Protein AF-A0A9P7CT02-F1 (afdb_monomer)

Mean predicted aligned error: 6.78 Å

Structure (mmCIF, N/CA/C/O backbone):
data_AF-A0A9P7CT02-F1
#
_entry.id   AF-A0A9P7CT02-F1
#
loop_
_atom_site.group_PDB
_atom_site.id
_atom_site.type_symbol
_atom_site.label_atom_id
_atom_site.label_alt_id
_atom_site.label_comp_id
_atom_site.label_asym_id
_atom_site.label_entity_id
_atom_site.label_seq_id
_atom_site.pdbx_PDB_ins_code
_atom_site.Cartn_x
_atom_site.Cartn_y
_atom_site.Cartn_z
_atom_site.occupancy
_atom_site.B_iso_or_equiv
_atom_site.auth_seq_id
_atom_site.auth_comp_id
_atom_site.auth_asym_id
_atom_site.auth_atom_id
_atom_site.pdbx_PDB_model_num
ATOM 1 N N . MET A 1 1 ? 3.666 9.750 0.329 1.00 78.94 1 MET A N 1
ATOM 2 C CA . MET A 1 1 ? 4.327 10.902 0.990 1.00 78.94 1 MET A CA 1
ATOM 3 C C . MET A 1 1 ? 3.867 12.247 0.444 1.00 78.94 1 MET A C 1
ATOM 5 O O . MET A 1 1 ? 3.342 13.022 1.222 1.00 78.94 1 MET A O 1
ATOM 9 N N . TYR A 1 2 ? 3.976 12.533 -0.861 1.00 82.19 2 TYR A N 1
ATOM 10 C CA . TYR A 1 2 ? 3.525 13.828 -1.411 1.00 82.19 2 TYR A CA 1
ATOM 11 C C . TYR A 1 2 ? 2.017 14.105 -1.221 1.00 82.19 2 TYR A C 1
ATOM 13 O O . TYR A 1 2 ? 1.605 15.253 -1.124 1.00 82.19 2 TYR A O 1
ATOM 21 N N . ARG A 1 3 ? 1.202 13.052 -1.072 1.00 79.81 3 ARG A N 1
ATOM 22 C CA . ARG A 1 3 ? -0.202 13.144 -0.638 1.00 79.81 3 ARG A CA 1
ATOM 23 C C . ARG A 1 3 ? -0.386 13.736 0.774 1.00 79.81 3 ARG A C 1
ATOM 25 O O . ARG A 1 3 ? -1.410 14.333 1.039 1.00 79.81 3 ARG A O 1
ATOM 32 N N . SER A 1 4 ? 0.589 13.607 1.670 1.00 83.94 4 SER A N 1
ATOM 33 C CA . SER A 1 4 ? 0.534 14.184 3.026 1.00 83.94 4 SER A CA 1
ATOM 34 C C . SER A 1 4 ? 1.193 15.562 3.110 1.00 83.94 4 SER A C 1
ATOM 36 O O . SER A 1 4 ? 1.315 16.120 4.193 1.00 83.94 4 SER A O 1
ATOM 38 N N . ALA A 1 5 ? 1.688 16.091 1.988 1.00 88.44 5 ALA A N 1
ATOM 39 C CA . ALA A 1 5 ? 2.265 17.427 1.938 1.00 88.44 5 ALA A CA 1
ATOM 40 C C . ALA A 1 5 ? 1.151 18.485 2.052 1.00 88.44 5 ALA A C 1
ATOM 42 O O . ALA A 1 5 ? 0.032 18.222 1.611 1.00 88.44 5 ALA A O 1
ATOM 43 N N . PRO A 1 6 ? 1.448 19.710 2.526 1.00 84.88 6 PRO A N 1
ATOM 44 C CA . PRO A 1 6 ? 0.437 20.748 2.768 1.00 84.88 6 PRO A CA 1
ATOM 45 C C . PRO A 1 6 ? -0.386 21.128 1.528 1.00 84.88 6 PRO A C 1
ATOM 47 O O . PRO A 1 6 ? -1.502 21.615 1.652 1.00 84.88 6 PRO A O 1
ATOM 50 N N . PHE A 1 7 ? 0.139 20.895 0.320 1.00 84.69 7 PHE A N 1
ATOM 51 C CA . PHE A 1 7 ? -0.591 21.156 -0.923 1.00 84.69 7 PHE A CA 1
ATOM 52 C C . PHE A 1 7 ? -1.726 20.146 -1.180 1.00 84.69 7 PHE A C 1
ATOM 54 O O . PHE A 1 7 ? -2.749 20.505 -1.754 1.00 84.69 7 PHE A O 1
ATOM 61 N N . TYR A 1 8 ? -1.543 18.886 -0.776 1.00 82.06 8 TYR A N 1
ATOM 62 C CA . TYR A 1 8 ? -2.466 17.771 -1.032 1.00 82.06 8 TYR A CA 1
ATOM 63 C C . TYR A 1 8 ? -3.061 17.200 0.263 1.00 82.06 8 TYR A C 1
ATOM 65 O O . TYR A 1 8 ? -3.548 16.075 0.260 1.00 82.06 8 TYR A O 1
ATOM 73 N N . ASP A 1 9 ? -3.014 17.984 1.342 1.00 83.19 9 ASP A N 1
ATOM 74 C CA . ASP A 1 9 ? -3.293 17.595 2.722 1.00 83.19 9 ASP A CA 1
ATOM 75 C C . ASP A 1 9 ? -4.471 16.615 2.877 1.00 83.19 9 ASP A C 1
ATOM 77 O O . ASP A 1 9 ? -5.646 16.972 2.774 1.00 83.19 9 ASP A O 1
ATOM 81 N N . GLN A 1 10 ? -4.126 15.352 3.120 1.00 84.00 10 GLN A N 1
ATOM 82 C CA . GLN A 1 10 ? -5.073 14.256 3.298 1.00 84.00 10 GLN A CA 1
ATOM 83 C C . GLN A 1 10 ? -5.740 14.256 4.687 1.00 84.00 10 GLN A C 1
ATOM 85 O O . GLN A 1 10 ? -6.772 13.601 4.858 1.00 84.00 10 GLN A O 1
ATOM 90 N N . ASP A 1 11 ? -5.171 14.977 5.662 1.00 85.31 11 ASP A N 1
ATOM 91 C CA . ASP A 1 11 ? -5.718 15.082 7.021 1.00 85.31 11 ASP A CA 1
ATOM 92 C C . ASP A 1 11 ? -7.020 15.891 7.012 1.00 85.31 11 ASP A C 1
ATOM 94 O O . ASP A 1 11 ? -7.995 15.540 7.673 1.00 85.31 11 ASP A O 1
ATOM 98 N N . ARG A 1 12 ? -7.110 16.881 6.110 1.00 84.75 12 ARG A N 1
ATOM 99 C CA . ARG A 1 12 ? -8.354 17.607 5.807 1.00 84.75 12 ARG A CA 1
ATOM 100 C C . ARG A 1 12 ? -9.515 16.685 5.426 1.00 84.75 12 ARG A C 1
ATOM 102 O O . ARG A 1 12 ? -10.673 17.044 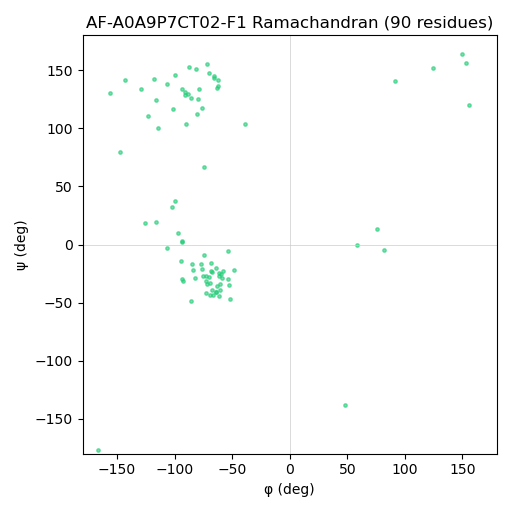5.628 1.00 84.75 12 ARG A O 1
ATOM 109 N N . LEU A 1 13 ? -9.217 15.533 4.835 1.00 83.38 13 LEU A N 1
ATOM 110 C CA . LEU A 1 13 ? -10.215 14.566 4.391 1.00 83.38 13 LEU A CA 1
ATOM 111 C C . LEU A 1 13 ? -10.441 13.444 5.421 1.00 83.38 13 LEU A C 1
ATOM 113 O O . LEU A 1 13 ? -11.102 12.457 5.115 1.00 83.38 13 LEU A O 1
ATOM 117 N N . GLY A 1 14 ? -9.896 13.585 6.634 1.00 83.12 14 GLY A N 1
ATOM 118 C CA . GLY A 1 14 ? -10.054 12.624 7.726 1.00 83.12 14 GLY A CA 1
ATOM 119 C C . GLY A 1 14 ? -9.214 11.356 7.575 1.00 83.12 14 GLY A C 1
ATOM 120 O O . GLY A 1 14 ? -9.453 10.383 8.285 1.00 83.12 14 GLY A O 1
ATOM 121 N N . THR A 1 15 ? -8.237 11.338 6.660 1.00 83.81 15 THR A N 1
ATOM 122 C CA . THR A 1 15 ? -7.383 10.164 6.433 1.00 83.81 15 THR A CA 1
ATOM 123 C C . THR A 1 15 ? -6.019 10.339 7.095 1.00 83.81 15 THR A C 1
ATOM 125 O O . THR A 1 15 ? -5.234 11.202 6.704 1.00 83.81 15 THR A O 1
ATOM 128 N N . ALA A 1 16 ? -5.712 9.481 8.068 1.00 84.12 16 ALA A N 1
ATOM 129 C CA . ALA A 1 16 ? -4.438 9.470 8.782 1.00 84.12 16 ALA A CA 1
ATOM 130 C C . ALA A 1 16 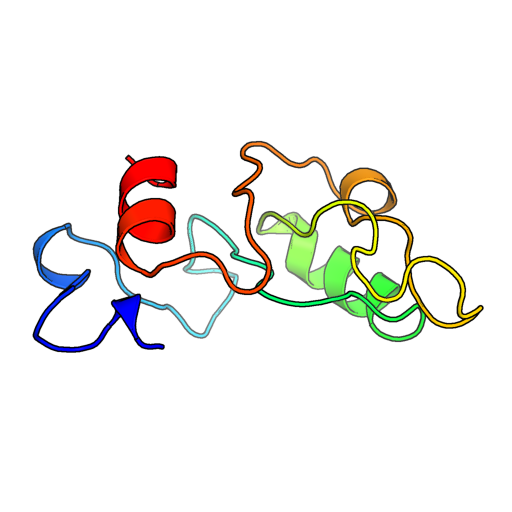? -3.700 8.144 8.564 1.00 84.12 16 ALA A C 1
ATOM 132 O O . ALA A 1 16 ? -4.309 7.075 8.525 1.00 84.12 16 ALA A O 1
ATOM 133 N N . PHE A 1 17 ? -2.372 8.201 8.442 1.00 82.25 17 PHE A N 1
ATOM 134 C CA . PHE A 1 17 ? -1.561 6.989 8.360 1.00 82.25 17 PHE A CA 1
ATOM 135 C C . PHE A 1 17 ? -1.344 6.412 9.752 1.00 82.25 17 PHE A C 1
ATOM 137 O O . PHE A 1 17 ? -0.630 6.993 10.567 1.00 82.25 17 PHE A O 1
ATOM 144 N N . GLN A 1 18 ? -1.935 5.246 9.998 1.00 84.75 18 GLN A N 1
ATOM 145 C CA . GLN A 1 18 ? -1.647 4.456 11.184 1.00 84.75 18 GLN A CA 1
ATOM 146 C C . GLN A 1 18 ? -0.507 3.487 10.890 1.00 84.75 18 GLN A C 1
ATOM 148 O O . GLN A 1 18 ? -0.511 2.788 9.879 1.00 84.75 18 GLN A O 1
ATOM 153 N N . ALA A 1 19 ? 0.486 3.456 11.779 1.00 81.88 19 ALA A N 1
ATOM 154 C CA . ALA A 1 19 ? 1.622 2.548 11.647 1.00 81.88 19 ALA A CA 1
ATOM 155 C C . ALA A 1 19 ? 1.235 1.093 11.943 1.00 81.88 19 ALA A C 1
ATOM 157 O O . ALA A 1 19 ? 1.879 0.170 11.449 1.00 81.88 19 ALA A O 1
ATOM 158 N N . SER A 1 20 ? 0.202 0.884 12.768 1.00 79.25 20 SER A N 1
ATOM 159 C CA . SER A 1 20 ? -0.256 -0.454 13.118 1.00 79.25 20 SER A CA 1
ATOM 160 C C . SER A 1 20 ? -1.349 -0.927 12.149 1.00 79.25 20 SER A C 1
ATOM 162 O O . SER A 1 20 ? -2.352 -0.231 11.976 1.00 79.25 20 SER A O 1
ATOM 164 N N . PRO A 1 21 ? -1.216 -2.131 11.561 1.00 75.38 21 PRO A N 1
ATOM 165 C CA . PRO A 1 21 ? -2.231 -2.680 10.660 1.00 75.38 21 PRO A CA 1
ATOM 166 C C . PRO A 1 21 ? -3.535 -3.044 11.390 1.00 75.38 21 PRO A C 1
ATOM 168 O O . PRO A 1 21 ? -4.575 -3.237 10.778 1.00 75.38 21 PRO A O 1
ATOM 171 N N . CYS A 1 22 ? -3.510 -3.151 12.723 1.00 77.25 22 CYS A N 1
ATOM 172 C CA . CYS A 1 22 ? -4.707 -3.415 13.524 1.00 77.25 22 CYS A CA 1
ATOM 173 C C . CYS A 1 22 ? -5.622 -2.195 13.688 1.00 77.25 22 CYS A C 1
ATOM 175 O O . CYS A 1 22 ? -6.778 -2.380 14.049 1.00 77.25 22 CYS A O 1
ATOM 177 N N . GLN A 1 23 ? -5.098 -0.982 13.500 1.00 83.06 23 GLN A N 1
ATOM 178 C CA . GLN A 1 23 ? -5.843 0.276 13.635 1.00 83.06 23 GLN A CA 1
ATOM 179 C C . GLN A 1 23 ? -6.148 0.921 12.279 1.00 83.06 23 GLN A C 1
ATOM 181 O O . GLN A 1 23 ? -6.756 1.986 12.239 1.00 83.06 23 GLN A O 1
ATOM 186 N N . SER A 1 24 ? -5.676 0.328 11.182 1.00 80.38 24 SER A N 1
ATOM 187 C CA . SER A 1 24 ? -5.903 0.823 9.830 1.00 80.38 24 SER A CA 1
ATOM 188 C C . SER A 1 24 ? -7.124 0.159 9.206 1.00 80.38 24 SER A C 1
ATOM 190 O O . SER A 1 24 ? -7.220 -1.066 9.215 1.00 80.38 24 SER A O 1
ATOM 192 N N . ASP A 1 25 ? -7.988 0.958 8.585 1.00 77.06 25 ASP A N 1
ATOM 193 C CA . ASP A 1 25 ? -9.152 0.456 7.842 1.00 77.06 25 ASP A CA 1
ATOM 194 C C . ASP A 1 25 ? -8.809 0.054 6.396 1.00 77.06 25 ASP A C 1
ATOM 196 O O . ASP A 1 25 ? -9.514 -0.738 5.777 1.00 77.06 25 ASP A O 1
ATOM 200 N N . ALA A 1 26 ? -7.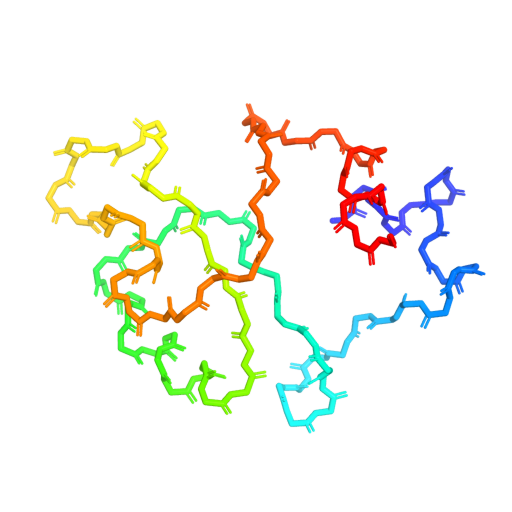712 0.587 5.847 1.00 76.62 26 ALA A N 1
ATOM 201 C CA . ALA A 1 26 ? -7.235 0.281 4.504 1.00 76.62 26 ALA A CA 1
ATOM 202 C C . ALA A 1 26 ? -5.702 0.232 4.465 1.00 76.62 26 ALA A C 1
ATOM 204 O O . ALA A 1 26 ? -5.022 1.065 5.070 1.00 76.62 26 ALA A O 1
ATOM 205 N N . MET A 1 27 ? -5.154 -0.716 3.701 1.00 78.69 27 MET A N 1
ATOM 206 C CA . MET A 1 27 ? -3.732 -0.756 3.355 1.00 78.69 27 MET A CA 1
ATOM 207 C C . MET A 1 27 ? -3.548 -0.197 1.945 1.00 78.69 27 MET A C 1
ATOM 209 O O . MET A 1 27 ? -4.400 -0.363 1.075 1.00 78.69 27 MET A O 1
ATOM 213 N N . ILE A 1 28 ? -2.425 0.486 1.729 1.00 80.44 28 ILE A N 1
ATOM 214 C CA . ILE A 1 28 ? -2.014 0.981 0.419 1.00 80.44 28 ILE A CA 1
ATOM 215 C C . ILE A 1 28 ? -0.635 0.400 0.133 1.00 80.44 28 ILE A C 1
ATOM 217 O O . ILE A 1 28 ? 0.356 0.800 0.744 1.00 80.44 28 ILE A O 1
ATOM 221 N N . VAL A 1 29 ? -0.553 -0.515 -0.825 1.00 75.38 29 VAL A N 1
ATOM 222 C CA . VAL A 1 29 ? 0.724 -1.034 -1.321 1.00 75.38 29 VAL A CA 1
ATOM 223 C C . VAL A 1 29 ? 1.194 -0.168 -2.478 1.00 75.38 29 VAL A C 1
ATOM 225 O O . VAL A 1 29 ? 0.671 -0.217 -3.589 1.00 75.38 29 VAL A O 1
ATOM 228 N N . ALA A 1 30 ? 2.174 0.674 -2.170 1.00 71.62 30 ALA A N 1
ATOM 229 C CA . ALA A 1 30 ? 2.644 1.748 -3.034 1.00 71.62 30 ALA A CA 1
ATOM 230 C C . ALA A 1 30 ? 3.966 1.422 -3.753 1.00 71.62 30 ALA A C 1
ATOM 232 O O . ALA A 1 30 ? 4.760 2.330 -3.978 1.00 71.62 30 ALA A O 1
ATOM 233 N N . ASP A 1 31 ? 4.220 0.152 -4.086 1.00 73.00 31 ASP A N 1
ATOM 234 C CA . ASP A 1 31 ? 5.328 -0.263 -4.959 1.00 73.00 31 ASP A CA 1
ATOM 235 C C . ASP A 1 31 ? 5.156 -1.725 -5.424 1.00 73.00 31 ASP A C 1
ATOM 237 O O . ASP A 1 31 ? 4.170 -2.405 -5.130 1.00 73.00 31 ASP A O 1
ATOM 241 N N . THR A 1 32 ? 6.146 -2.204 -6.162 1.00 73.31 32 THR A N 1
ATOM 242 C CA . THR A 1 32 ? 6.323 -3.567 -6.640 1.00 73.31 32 THR A CA 1
ATOM 243 C C . THR A 1 32 ? 6.501 -4.538 -5.475 1.00 73.31 32 THR A C 1
ATOM 245 O O . THR A 1 32 ? 7.315 -4.314 -4.579 1.00 73.31 32 THR A O 1
ATOM 248 N N . LEU A 1 33 ? 5.804 -5.675 -5.527 1.00 75.00 33 LEU A N 1
ATOM 249 C CA . LEU A 1 33 ? 6.034 -6.768 -4.589 1.00 75.00 33 LEU A CA 1
ATOM 250 C C . LEU A 1 33 ? 7.107 -7.730 -5.067 1.00 75.00 33 LEU A C 1
ATOM 252 O O . LEU A 1 33 ? 7.029 -8.288 -6.162 1.00 75.00 33 LEU A O 1
ATOM 256 N N . THR A 1 34 ? 8.058 -8.005 -4.185 1.00 79.38 34 THR A N 1
ATOM 257 C CA . THR A 1 34 ? 9.020 -9.086 -4.371 1.00 79.38 34 THR A CA 1
ATOM 258 C C . THR A 1 34 ? 8.470 -10.404 -3.830 1.00 79.38 34 THR A C 1
ATOM 260 O O . THR A 1 34 ? 7.668 -10.435 -2.895 1.00 79.38 34 THR A O 1
ATOM 263 N N . SER A 1 35 ? 8.926 -11.521 -4.395 1.00 79.81 35 SER A N 1
ATOM 264 C CA . SER A 1 35 ? 8.556 -12.872 -3.961 1.00 79.81 35 SER A CA 1
ATOM 265 C C . SER A 1 35 ? 8.923 -13.143 -2.499 1.00 79.81 35 SER A C 1
ATOM 267 O O . SER A 1 35 ? 8.224 -13.894 -1.827 1.00 79.81 35 SER A O 1
ATOM 269 N N . MET A 1 36 ? 9.966 -12.484 -1.983 1.00 85.25 36 MET A N 1
ATOM 270 C CA . MET A 1 36 ? 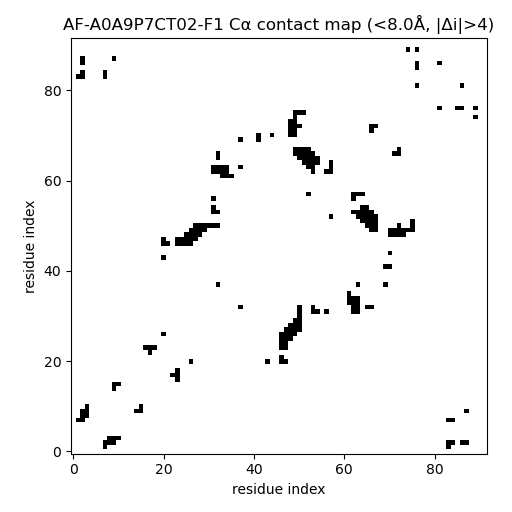10.363 -12.584 -0.575 1.00 85.25 36 MET A CA 1
ATOM 271 C C . MET A 1 36 ? 9.408 -11.854 0.375 1.00 85.25 36 MET A C 1
ATOM 273 O O . MET A 1 36 ? 9.230 -12.290 1.507 1.00 85.25 36 MET A O 1
ATOM 277 N N . MET A 1 37 ? 8.783 -10.762 -0.076 1.00 81.44 37 MET A N 1
ATOM 278 C CA . MET A 1 37 ? 7.838 -9.983 0.732 1.00 81.44 37 MET A CA 1
ATOM 279 C C . MET A 1 37 ? 6.414 -10.560 0.688 1.00 81.44 37 MET A C 1
ATOM 281 O O . MET A 1 37 ? 5.597 -10.260 1.553 1.00 81.44 37 MET A O 1
ATOM 285 N N . ALA A 1 38 ? 6.110 -11.421 -0.287 1.00 77.19 38 ALA A N 1
ATOM 286 C CA . ALA A 1 38 ? 4.796 -12.033 -0.469 1.00 77.19 38 ALA A CA 1
ATOM 287 C C . ALA A 1 38 ? 4.198 -12.725 0.783 1.00 77.19 38 ALA A C 1
ATOM 289 O O . ALA A 1 38 ? 3.027 -12.467 1.070 1.00 77.19 38 ALA A O 1
ATOM 290 N N . PRO A 1 39 ? 4.929 -13.571 1.545 1.00 77.75 39 PRO A N 1
ATOM 291 C CA . PRO A 1 39 ? 4.366 -14.212 2.736 1.00 77.75 39 PRO A CA 1
ATOM 292 C C . PRO A 1 39 ? 4.110 -13.214 3.870 1.00 77.75 39 PRO A C 1
ATOM 294 O O . PRO A 1 39 ? 3.029 -13.233 4.450 1.00 77.75 39 PRO A O 1
ATOM 297 N N . ALA A 1 40 ? 5.049 -12.296 4.123 1.00 81.50 40 ALA A N 1
ATOM 298 C CA . ALA A 1 40 ? 4.881 -11.245 5.125 1.00 81.50 40 ALA A CA 1
ATOM 299 C C . ALA A 1 40 ? 3.680 -10.358 4.787 1.00 81.50 40 ALA A C 1
ATOM 301 O O . ALA A 1 40 ? 2.892 -10.002 5.655 1.00 81.50 40 ALA A O 1
ATOM 302 N N . LEU A 1 41 ? 3.490 -10.054 3.502 1.00 75.12 41 LEU A N 1
ATOM 303 C CA . LEU A 1 41 ? 2.345 -9.279 3.070 1.00 75.12 41 LEU A CA 1
ATOM 304 C C . LEU A 1 41 ? 1.041 -10.015 3.333 1.00 75.12 41 LEU A C 1
ATOM 306 O O . LEU A 1 41 ? 0.123 -9.372 3.803 1.00 75.12 41 LEU A O 1
ATOM 310 N N . ARG A 1 42 ? 0.961 -11.332 3.108 1.00 73.88 42 ARG A N 1
ATOM 311 C CA . ARG A 1 42 ? -0.249 -12.114 3.400 1.00 73.88 42 ARG A CA 1
ATOM 312 C C . ARG A 1 42 ? -0.602 -12.132 4.893 1.00 73.88 42 ARG A C 1
ATOM 314 O O . ARG A 1 42 ? -1.780 -12.071 5.217 1.00 73.88 42 ARG A O 1
ATOM 321 N N . GLU A 1 43 ? 0.390 -12.153 5.782 1.00 73.38 43 GLU A N 1
ATOM 322 C CA . GLU A 1 43 ? 0.163 -12.056 7.235 1.00 73.38 43 GLU A CA 1
ATOM 323 C C . GLU A 1 43 ? -0.372 -10.682 7.654 1.00 73.38 43 GLU A C 1
ATOM 325 O O . GLU A 1 43 ? -1.259 -10.586 8.500 1.00 73.38 43 GLU A O 1
ATOM 330 N N . VAL A 1 44 ? 0.134 -9.607 7.045 1.00 69.12 44 VAL A N 1
ATOM 331 C CA . VAL A 1 44 ? -0.394 -8.252 7.272 1.00 69.12 44 VAL A CA 1
ATOM 332 C C . VAL A 1 44 ? -1.738 -8.068 6.539 1.00 69.12 44 VAL A C 1
ATOM 334 O O . VAL A 1 44 ? -2.589 -7.300 6.985 1.00 69.12 44 VAL A O 1
ATOM 337 N N . TYR A 1 45 ? -1.954 -8.805 5.444 1.00 58.81 45 TYR A N 1
ATOM 338 C CA . TYR A 1 45 ? -3.094 -8.683 4.539 1.00 58.81 45 TYR A CA 1
ATOM 339 C C . TYR A 1 45 ? -4.423 -9.146 5.107 1.00 58.81 45 TYR A C 1
ATOM 341 O O . TYR A 1 45 ? -5.454 -8.585 4.739 1.00 58.81 45 TYR A 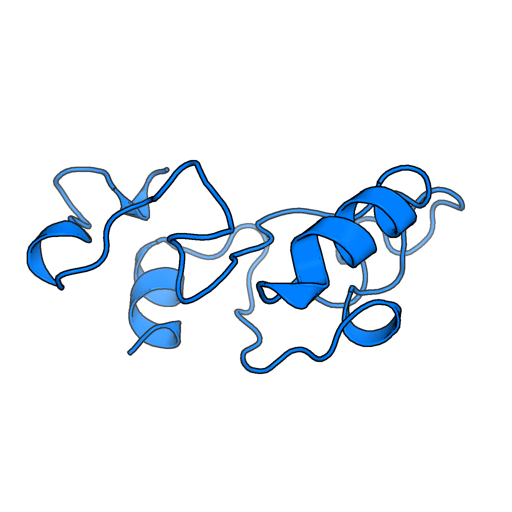O 1
ATOM 349 N N . ASP A 1 46 ? -4.437 -10.090 6.050 1.00 49.88 46 ASP A N 1
ATOM 350 C CA . ASP A 1 46 ? -5.662 -10.375 6.809 1.00 49.88 46 ASP A CA 1
ATOM 351 C C . ASP A 1 46 ? -6.240 -9.092 7.468 1.00 49.88 46 ASP A C 1
ATOM 353 O O . ASP A 1 46 ? -7.349 -9.113 8.000 1.00 49.88 46 ASP A O 1
ATOM 357 N N . LYS A 1 47 ? -5.523 -7.951 7.380 1.00 31.69 47 LYS A N 1
ATOM 358 C CA . LYS A 1 47 ? -5.972 -6.592 7.688 1.00 31.69 47 LYS A CA 1
ATOM 359 C C . LYS A 1 47 ? -5.797 -5.502 6.583 1.00 31.69 47 LYS A C 1
ATOM 361 O O . LYS A 1 47 ? -5.884 -4.332 6.940 1.00 31.69 47 LYS A O 1
ATOM 366 N N . GLY A 1 48 ? -5.600 -5.785 5.276 1.00 31.00 48 GLY A N 1
ATOM 367 C CA . GLY A 1 48 ? -5.804 -4.764 4.198 1.00 31.00 48 GLY A CA 1
ATOM 368 C C . GLY A 1 48 ? -4.973 -4.803 2.882 1.00 31.00 48 GLY A C 1
ATOM 369 O O . GLY A 1 48 ? -3.900 -5.382 2.860 1.00 31.00 48 GLY A O 1
ATOM 370 N N . ILE A 1 49 ? -5.453 -4.063 1.845 1.00 38.12 49 ILE A N 1
ATOM 371 C CA . ILE A 1 49 ? -5.331 -4.059 0.334 1.00 38.12 49 ILE A CA 1
ATOM 372 C C . ILE A 1 49 ? -3.980 -3.661 -0.388 1.00 38.12 49 ILE A C 1
ATOM 374 O O . ILE A 1 49 ? -3.297 -2.734 0.035 1.00 38.12 49 ILE A O 1
ATOM 378 N N . CYS A 1 50 ? -3.680 -4.271 -1.574 1.00 55.88 50 CYS A N 1
ATOM 379 C CA . CYS A 1 50 ? -3.097 -3.684 -2.842 1.00 55.88 50 CYS A CA 1
ATOM 380 C C . CYS A 1 50 ? -1.790 -4.286 -3.455 1.00 55.88 50 CYS A C 1
ATOM 382 O O . CYS A 1 50 ? -0.981 -4.855 -2.738 1.00 55.88 50 CYS A O 1
ATOM 384 N N . ALA A 1 51 ? -1.629 -4.168 -4.798 1.00 53.72 51 ALA A N 1
ATOM 385 C CA . ALA A 1 51 ? -0.496 -3.749 -5.688 1.00 53.72 51 ALA A CA 1
ATOM 386 C C . ALA A 1 51 ? -0.672 -4.371 -7.091 1.00 53.72 51 ALA A C 1
ATOM 388 O O . ALA A 1 51 ? -0.742 -5.586 -7.260 1.00 53.72 51 ALA A O 1
ATOM 389 N N . ASN A 1 52 ? -0.772 -3.564 -8.141 1.00 55.09 52 ASN A N 1
ATOM 390 C CA . ASN A 1 52 ? -1.248 -4.065 -9.431 1.00 55.09 52 ASN A CA 1
ATOM 391 C C . ASN A 1 52 ? -0.170 -4.677 -10.321 1.00 55.09 52 ASN A C 1
ATOM 393 O O . ASN A 1 52 ? 0.823 -4.043 -10.659 1.00 55.09 52 ASN A O 1
ATOM 397 N N . GLY A 1 53 ? -0.422 -5.918 -10.745 1.00 55.38 53 GLY A N 1
ATOM 398 C CA . GLY A 1 53 ? 0.115 -6.557 -11.953 1.00 55.38 53 GLY A CA 1
ATOM 399 C C . GLY A 1 53 ? 1.632 -6.696 -12.133 1.00 55.38 53 GLY A C 1
ATOM 400 O O . GLY A 1 53 ? 2.035 -7.239 -13.152 1.00 55.38 53 GLY A O 1
ATOM 401 N N . GLY A 1 54 ? 2.487 -6.239 -11.214 1.00 58.97 54 GLY A N 1
ATOM 402 C CA . GLY A 1 54 ? 3.952 -6.326 -11.351 1.00 58.97 54 GLY A CA 1
ATOM 403 C C . GLY A 1 54 ? 4.606 -5.223 -12.203 1.00 58.97 54 GLY A C 1
ATOM 404 O O . GLY A 1 54 ? 5.831 -5.142 -12.236 1.00 58.97 54 GLY A O 1
ATOM 405 N N . GLY A 1 55 ? 3.822 -4.338 -12.833 1.00 67.12 55 GLY A N 1
ATOM 406 C CA . GLY A 1 55 ? 4.285 -3.074 -13.427 1.00 67.12 55 GLY A CA 1
ATOM 407 C C . GLY A 1 55 ? 5.537 -3.165 -14.317 1.00 67.12 55 GLY A C 1
ATOM 408 O O . GLY A 1 55 ? 5.689 -4.081 -15.122 1.00 67.12 55 GLY A O 1
ATOM 409 N N . TYR A 1 56 ? 6.445 -2.192 -14.173 1.00 63.34 56 TYR A N 1
ATOM 410 C CA . TYR A 1 56 ? 7.703 -2.100 -14.935 1.00 63.34 56 TYR A CA 1
ATOM 411 C C . TYR A 1 56 ? 8.627 -3.317 -14.733 1.00 63.34 56 TYR A C 1
ATOM 413 O O . TYR A 1 56 ? 9.408 -3.669 -15.615 1.00 63.34 56 TYR A O 1
ATOM 421 N N . TYR A 1 57 ? 8.500 -4.008 -13.598 1.00 65.38 57 TYR A N 1
ATOM 422 C CA . TYR A 1 57 ? 9.294 -5.182 -13.245 1.00 65.38 57 TYR A CA 1
ATOM 423 C C . TYR A 1 57 ? 8.543 -6.496 -13.506 1.00 65.38 57 TYR A C 1
ATOM 425 O O . TYR A 1 57 ? 8.694 -7.464 -12.765 1.00 65.38 57 TYR A O 1
ATOM 433 N N . HIS A 1 58 ? 7.761 -6.568 -14.586 1.00 65.19 58 HIS A N 1
ATOM 434 C CA . HIS A 1 58 ? 6.992 -7.770 -14.915 1.00 65.19 58 HIS A CA 1
ATOM 435 C C . HIS A 1 58 ? 7.853 -8.976 -15.340 1.00 65.19 58 HIS A C 1
ATOM 437 O O . HIS A 1 58 ? 7.394 -10.102 -15.252 1.00 65.19 58 HIS A O 1
ATOM 443 N N . TYR A 1 59 ? 9.078 -8.792 -15.827 1.00 73.69 59 TYR A N 1
ATOM 444 C CA . TYR A 1 59 ? 9.920 -9.898 -16.311 1.00 73.69 59 TYR A CA 1
ATOM 445 C C . TYR A 1 59 ? 10.888 -10.545 -15.299 1.00 73.69 59 TYR A C 1
ATOM 447 O O . TYR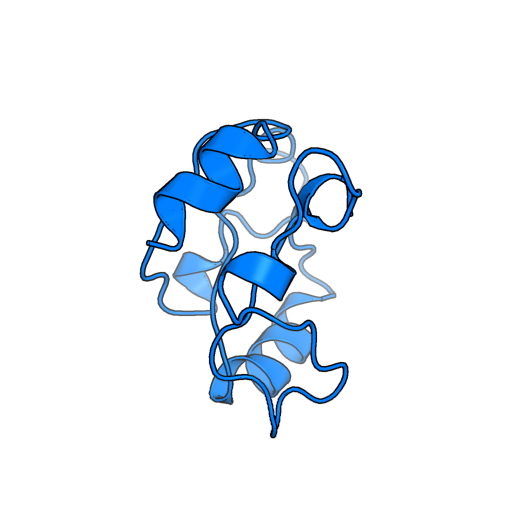 A 1 59 ? 11.160 -11.736 -15.457 1.00 73.69 59 TYR A O 1
ATOM 455 N N . PRO A 1 60 ? 11.452 -9.852 -14.288 1.00 75.56 60 PRO A N 1
ATOM 456 C CA . PRO A 1 60 ? 12.332 -10.503 -13.319 1.00 75.56 60 PRO A CA 1
ATOM 457 C C . PRO A 1 60 ? 11.640 -11.595 -12.490 1.00 75.56 60 PRO A C 1
ATOM 459 O O . PRO A 1 60 ? 10.520 -11.435 -12.015 1.00 75.56 60 PRO A O 1
ATOM 462 N N . TYR A 1 61 ? 12.375 -12.679 -12.231 1.00 80.12 61 TYR A N 1
ATOM 463 C CA . TYR A 1 61 ? 11.913 -13.862 -11.489 1.00 80.12 61 TYR A CA 1
ATOM 464 C C . TYR A 1 61 ? 11.548 -13.595 -10.019 1.00 80.12 61 TYR A C 1
ATOM 466 O O . TYR A 1 61 ? 10.876 -14.404 -9.383 1.00 80.12 61 TYR A O 1
ATOM 474 N N . PHE A 1 62 ? 12.044 -12.496 -9.450 1.00 78.06 62 PHE A N 1
ATOM 475 C CA . PHE A 1 62 ? 11.881 -12.164 -8.036 1.00 78.06 62 PHE A CA 1
ATOM 476 C C . PHE A 1 62 ? 10.673 -11.263 -7.766 1.00 78.06 62 PHE A C 1
ATOM 478 O O . PHE A 1 62 ? 10.477 -10.857 -6.622 1.00 78.06 62 PHE A O 1
ATOM 485 N N . VAL A 1 63 ? 9.878 -10.925 -8.784 1.00 74.62 63 VAL A N 1
ATOM 486 C CA . VAL A 1 63 ? 8.711 -10.045 -8.652 1.00 74.62 63 VAL A CA 1
ATOM 487 C C . VAL A 1 63 ? 7.424 -10.846 -8.751 1.00 74.62 63 VAL A C 1
ATOM 489 O O . VAL A 1 63 ? 7.276 -11.734 -9.586 1.00 74.62 63 VAL A O 1
ATOM 492 N N . VAL A 1 64 ? 6.467 -10.521 -7.887 1.00 74.25 64 VAL A N 1
ATOM 493 C CA . VAL A 1 64 ? 5.115 -11.060 -7.978 1.00 74.25 64 VAL A CA 1
ATOM 494 C C . VAL A 1 64 ? 4.360 -10.277 -9.046 1.00 74.25 64 VAL A C 1
ATOM 496 O O . VAL A 1 64 ? 4.244 -9.053 -8.967 1.00 74.25 64 VAL A O 1
ATOM 499 N N . HIS A 1 65 ? 3.801 -10.984 -10.031 1.00 72.19 65 HIS A N 1
ATOM 500 C CA . HIS A 1 65 ? 2.970 -10.399 -11.090 1.00 72.19 65 HIS A CA 1
ATOM 501 C C . HIS A 1 65 ? 1.578 -10.014 -10.560 1.00 72.19 65 HIS A C 1
ATOM 503 O O . HIS A 1 65 ? 0.558 -10.606 -10.920 1.00 72.19 65 HIS A O 1
ATOM 509 N N . GLY A 1 66 ? 1.566 -9.026 -9.666 1.00 72.75 66 GLY A N 1
ATOM 510 C CA . GLY A 1 66 ? 0.392 -8.444 -9.036 1.00 72.75 66 GLY A CA 1
ATOM 511 C C . GLY A 1 66 ? -0.016 -9.083 -7.714 1.00 72.75 66 GLY A C 1
ATOM 512 O O . GLY A 1 66 ? -0.031 -10.301 -7.545 1.00 72.75 66 GLY A O 1
ATOM 513 N N . CYS A 1 67 ? -0.438 -8.231 -6.791 1.00 73.69 67 CYS A N 1
ATOM 514 C CA . CYS A 1 67 ? -0.992 -8.591 -5.493 1.00 73.69 67 CYS A CA 1
ATOM 515 C C . CYS A 1 67 ? -2.327 -9.276 -5.572 1.00 73.69 67 CYS A C 1
ATOM 517 O O . CYS A 1 67 ? -2.597 -10.067 -4.683 1.00 73.69 67 CYS A O 1
ATOM 519 N N . GLY A 1 68 ? -3.094 -9.082 -6.650 1.00 70.25 68 GLY A N 1
ATOM 520 C CA . GLY A 1 68 ? -4.328 -9.834 -6.902 1.00 70.25 68 GLY A CA 1
ATOM 521 C C . GLY A 1 68 ? -4.176 -11.355 -6.736 1.00 70.25 68 GLY A C 1
ATOM 522 O O . GLY A 1 68 ? -5.151 -12.057 -6.502 1.00 70.25 68 GLY A O 1
ATOM 523 N N . ARG A 1 69 ? -2.946 -11.882 -6.835 1.00 76.81 69 ARG A N 1
ATOM 524 C CA . ARG A 1 69 ? -2.627 -13.302 -6.623 1.00 76.81 69 ARG A CA 1
ATOM 525 C C . ARG A 1 69 ? -2.462 -13.703 -5.157 1.00 76.81 69 ARG A C 1
ATOM 527 O O . ARG A 1 69 ? -2.666 -14.863 -4.819 1.00 76.81 69 ARG A O 1
ATOM 534 N N . ILE A 1 70 ? -2.042 -12.778 -4.305 1.00 78.25 70 ILE A N 1
ATOM 535 C CA . ILE A 1 70 ? -1.820 -13.014 -2.873 1.00 78.25 70 ILE A CA 1
ATOM 536 C C . ILE A 1 70 ? -3.087 -12.642 -2.086 1.00 78.25 70 ILE A C 1
ATOM 538 O O . ILE A 1 70 ? -3.369 -13.245 -1.050 1.00 78.25 70 ILE A O 1
ATOM 542 N N . VAL A 1 71 ? -3.838 -11.673 -2.611 1.00 74.25 71 VAL A N 1
ATOM 543 C CA . VAL A 1 71 ? -4.638 -10.698 -1.881 1.00 74.25 71 VAL A CA 1
ATOM 544 C C . VAL A 1 71 ? -5.775 -10.188 -2.788 1.00 74.25 71 VAL A C 1
ATOM 546 O O . VAL A 1 71 ? -5.481 -9.799 -3.919 1.00 74.25 71 VAL A O 1
ATOM 549 N N . PRO A 1 72 ? -7.053 -10.150 -2.359 1.00 76.25 72 PRO A N 1
ATOM 550 C CA . PRO A 1 72 ? -8.109 -9.473 -3.119 1.00 76.25 72 PRO A CA 1
ATOM 551 C C . PRO A 1 72 ? -7.821 -7.970 -3.254 1.00 76.25 72 PRO A C 1
ATOM 553 O O . PRO A 1 72 ? -7.412 -7.334 -2.297 1.00 76.25 72 PRO A O 1
ATOM 556 N N . VAL A 1 73 ? -8.015 -7.382 -4.435 1.00 73.69 73 VAL A N 1
ATOM 557 C CA . VAL A 1 73 ? -7.782 -5.944 -4.652 1.00 73.69 73 VAL A CA 1
ATOM 558 C C . VAL A 1 73 ? -9.095 -5.262 -5.009 1.00 73.69 73 VAL A C 1
ATOM 560 O O . VAL A 1 73 ? -9.739 -5.673 -5.970 1.00 73.69 73 VAL A O 1
ATOM 563 N N . ASP A 1 74 ? -9.458 -4.226 -4.249 1.00 77.19 74 ASP A N 1
ATOM 564 C CA . ASP A 1 74 ? -10.709 -3.485 -4.446 1.00 77.19 74 ASP A CA 1
ATOM 565 C C . ASP A 1 74 ? -10.577 -2.372 -5.492 1.00 77.19 74 ASP A C 1
ATOM 567 O O . ASP A 1 74 ? -11.396 -2.273 -6.405 1.00 77.19 74 ASP A O 1
ATOM 571 N N . ILE A 1 75 ? -9.536 -1.540 -5.380 1.00 77.56 75 ILE A N 1
ATOM 572 C CA . ILE A 1 75 ? -9.350 -0.353 -6.223 1.00 77.56 75 ILE A CA 1
ATOM 573 C C . ILE A 1 75 ? -7.944 -0.343 -6.822 1.00 77.56 75 ILE A C 1
ATOM 575 O O . ILE A 1 75 ? -6.942 -0.558 -6.134 1.00 77.56 75 ILE A O 1
ATOM 579 N N . ASN A 1 76 ? -7.884 -0.059 -8.125 1.00 75.62 76 ASN A N 1
ATOM 580 C CA . ASN A 1 76 ? -6.658 -0.053 -8.906 1.00 75.62 76 ASN A CA 1
ATOM 581 C C . ASN A 1 76 ? -6.312 1.344 -9.406 1.00 75.62 76 ASN A C 1
ATOM 583 O O . ASN A 1 76 ? -6.788 1.750 -10.463 1.00 75.62 76 ASN A O 1
ATOM 587 N N . VAL A 1 77 ? -5.376 2.001 -8.718 1.00 75.56 77 VAL A N 1
ATOM 588 C CA . VAL A 1 77 ? -4.865 3.312 -9.133 1.00 75.56 77 VAL A CA 1
ATOM 589 C C . VAL A 1 77 ? -3.886 3.151 -10.305 1.00 75.56 77 VAL A C 1
ATOM 591 O O . VAL A 1 77 ? -2.824 2.540 -10.130 1.00 75.56 77 VAL A O 1
ATOM 594 N N . PRO A 1 78 ? -4.162 3.710 -11.496 1.00 75.44 78 PRO A N 1
ATOM 595 C CA . PRO A 1 78 ? -3.202 3.705 -12.590 1.00 75.44 78 PRO A CA 1
ATOM 596 C C . PRO A 1 78 ? -2.130 4.793 -12.401 1.00 75.44 78 PRO A C 1
ATOM 598 O O . PRO A 1 78 ? -2.432 5.955 -12.125 1.00 75.44 78 PRO A O 1
ATOM 601 N N . GLY A 1 79 ? -0.860 4.434 -12.608 1.00 70.81 79 GLY A N 1
ATOM 602 C CA . GLY A 1 79 ? 0.254 5.387 -12.676 1.00 70.81 79 GLY A CA 1
ATOM 603 C C . GLY A 1 79 ? 1.602 4.787 -12.276 1.00 70.81 79 GLY A C 1
ATOM 604 O O . GLY A 1 79 ? 1.661 3.806 -11.544 1.00 70.81 79 GLY A O 1
ATOM 605 N N . CYS A 1 80 ? 2.700 5.379 -12.757 1.00 71.75 80 CYS A N 1
ATOM 606 C CA . CYS A 1 80 ? 4.065 4.945 -12.438 1.00 71.75 80 CYS A CA 1
ATOM 607 C C . CYS A 1 80 ? 5.043 6.143 -12.417 1.00 71.75 80 CYS A C 1
ATOM 609 O O . CYS A 1 80 ? 5.758 6.356 -13.398 1.00 71.75 80 CYS A O 1
ATOM 611 N N . PRO A 1 81 ? 5.093 6.937 -11.328 1.00 67.88 81 PRO A N 1
ATOM 612 C CA . PRO A 1 81 ? 4.211 6.910 -10.158 1.00 67.88 81 PRO A CA 1
ATOM 613 C C . PR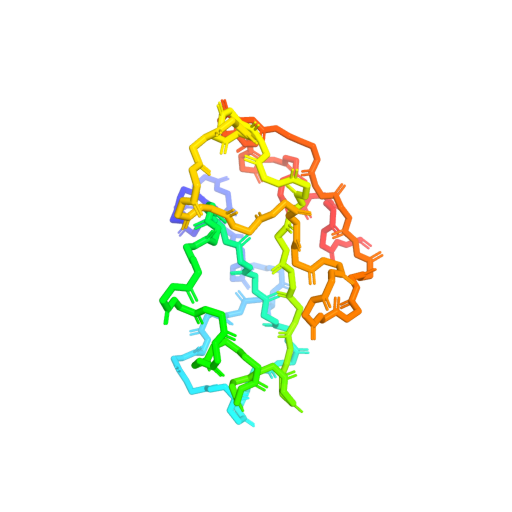O A 1 81 ? 2.889 7.663 -10.417 1.00 67.88 81 PRO A C 1
ATOM 615 O O . PRO A 1 81 ? 2.862 8.614 -11.202 1.00 67.88 81 PRO A O 1
ATOM 618 N N . PRO A 1 82 ? 1.776 7.278 -9.772 1.00 77.69 82 PRO A N 1
ATOM 619 C CA . PRO A 1 82 ? 0.531 8.034 -9.859 1.00 77.69 82 PRO A CA 1
ATOM 620 C C . PRO A 1 82 ? 0.688 9.417 -9.213 1.00 77.69 82 PRO A C 1
ATOM 622 O O . PRO A 1 82 ? 1.360 9.586 -8.192 1.00 77.69 82 PRO A O 1
ATOM 625 N N . THR A 1 83 ? 0.053 10.432 -9.799 1.00 82.25 83 THR A N 1
ATOM 626 C CA . THR A 1 83 ? 0.039 11.782 -9.220 1.00 82.25 83 THR A CA 1
ATOM 627 C C . THR A 1 83 ? -0.727 11.781 -7.892 1.00 82.25 83 THR A C 1
ATOM 629 O O . THR A 1 83 ? -1.744 11.100 -7.766 1.00 82.25 83 THR A O 1
ATOM 632 N N . SER A 1 84 ? -0.304 12.592 -6.913 1.00 81.62 84 SER A N 1
ATOM 633 C CA . SER A 1 84 ? -0.994 12.732 -5.611 1.00 81.62 84 SER A CA 1
ATOM 634 C C . SER A 1 84 ? -2.481 13.047 -5.749 1.00 81.62 84 SER A C 1
ATOM 636 O O . SER A 1 84 ? -3.284 12.554 -4.966 1.00 81.62 84 SER A O 1
ATOM 638 N N . LYS A 1 85 ? -2.848 13.827 -6.769 1.00 82.56 85 LYS A N 1
ATOM 639 C CA . LYS A 1 85 ? -4.238 14.143 -7.096 1.00 82.56 85 LYS A CA 1
ATOM 640 C C . LYS A 1 85 ? -5.050 12.893 -7.458 1.00 82.56 85 LYS A C 1
ATOM 642 O O . LYS A 1 85 ? -6.157 12.735 -6.969 1.00 82.56 85 LYS A O 1
ATOM 647 N N . ILE A 1 86 ? -4.487 12.006 -8.282 1.00 80.44 86 ILE A N 1
ATOM 648 C CA . ILE A 1 86 ? -5.138 10.754 -8.703 1.00 80.44 86 ILE A CA 1
ATOM 649 C C . ILE A 1 86 ? -5.283 9.818 -7.501 1.00 80.44 86 ILE A C 1
ATOM 651 O O . ILE A 1 86 ? -6.358 9.282 -7.285 1.00 80.44 86 ILE A O 1
ATOM 655 N N . LEU A 1 87 ? -4.241 9.708 -6.669 1.00 80.12 87 LEU A N 1
ATOM 656 C CA . LEU A 1 87 ? -4.303 8.929 -5.428 1.00 80.12 87 LEU A CA 1
ATOM 657 C C . LEU A 1 87 ? -5.359 9.440 -4.443 1.00 80.12 87 LEU A C 1
ATOM 659 O O . LEU A 1 87 ? -5.914 8.648 -3.698 1.00 80.12 87 LEU A O 1
ATOM 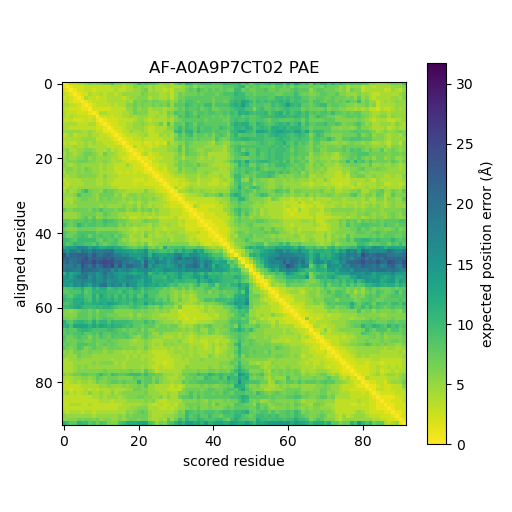663 N N . LEU A 1 88 ? -5.603 10.751 -4.394 1.00 82.69 88 LEU A N 1
ATOM 664 C CA . LEU A 1 88 ? -6.672 11.314 -3.571 1.00 82.69 88 LEU A CA 1
ATOM 665 C C . LEU A 1 88 ? -8.049 11.029 -4.162 1.00 82.69 88 LEU A C 1
ATOM 667 O O . LEU A 1 88 ? -8.945 10.699 -3.404 1.00 82.69 88 LEU A O 1
ATOM 671 N N . TYR A 1 89 ? -8.215 11.137 -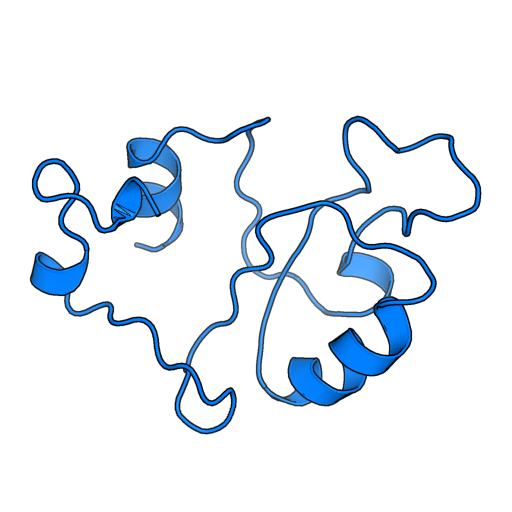5.481 1.00 82.00 89 TYR A N 1
ATOM 672 C CA . TYR A 1 89 ? -9.494 10.836 -6.123 1.00 82.00 89 TYR A CA 1
ATOM 673 C C . TYR A 1 89 ? -9.901 9.377 -5.983 1.00 82.00 89 TYR A C 1
ATOM 675 O O . TYR A 1 89 ? -11.061 9.125 -5.738 1.00 82.00 89 TYR A O 1
ATOM 683 N N . ASP A 1 90 ? -8.976 8.433 -6.121 1.00 76.19 90 ASP A N 1
ATOM 684 C CA . ASP A 1 90 ? -9.323 7.004 -6.133 1.00 76.19 90 ASP A CA 1
ATOM 685 C C . ASP A 1 90 ? -9.680 6.450 -4.739 1.00 76.19 90 ASP A C 1
ATOM 687 O O . ASP A 1 90 ? -10.109 5.310 -4.604 1.00 76.19 90 ASP A O 1
ATOM 691 N N . ILE A 1 91 ? -9.462 7.240 -3.683 1.00 77.00 91 ILE A N 1
ATOM 692 C CA . ILE A 1 91 ? -9.778 6.871 -2.295 1.00 77.00 91 ILE A CA 1
ATOM 693 C C . ILE A 1 91 ? -11.163 7.384 -1.866 1.00 77.00 91 ILE A C 1
ATOM 695 O O . ILE A 1 91 ? -11.677 6.920 -0.849 1.00 77.00 91 ILE A O 1
ATOM 699 N N . PHE A 1 92 ? -11.766 8.305 -2.630 1.00 67.12 92 PHE A N 1
ATOM 700 C CA . PHE A 1 92 ? -13.101 8.871 -2.392 1.00 67.12 92 PHE A CA 1
ATOM 701 C C . PHE A 1 92 ? -14.081 8.473 -3.493 1.00 67.12 92 PHE A C 1
ATOM 703 O O . PHE A 1 92 ? -15.242 8.173 -3.140 1.00 67.12 92 PHE A O 1
#

InterPro domains:
  IPR006137 NADH:ubiquinone oxidoreductase-like, 20kDa subunit [PF01058] (37-88)

pLDDT: mean 74.47, std 10.81, range [31.0, 88.44]

Foldseek 3Di:
DVCCPPVNNCVVVVDDDDPDLVPDQEDDDQDWDFPVCLVVCLVSQVRYDDDAQRPPNNPDPGTDRTCVVSHPHDFDQDDPRGDSVSVVVRVD

Nearest PDB structures (foldseek):
  8ugp-assembly1_1B  TM=9.289E-01  e=2.816E-11  Sus scrofa
  7v2d-assembly1_C  TM=9.375E-01  e=1.165E-10  Sus scrofa
  7ard-assembly1_B  TM=9.501E-01  e=2.621E-10  Polytomella sp. Pringsheim 198.80
  8uet-assembly1_1B  TM=9.430E-01  e=3.001E-10  Sus scrofa
  8qby-assembly1_B  TM=9.441E-01  e=5.154E-10  Paracoccus denitrificans PD1222

Secondary structure (DSSP, 8-state):
-GGGSTTS-SGGGT----SSTTS-S-----SPPBTTTHHHHHHHHTT-----TTGGGSSSTTB-S-GGGTS--------SSPPHHHHHHTT-

Radius of gyration: 13.74 Å; Cα contacts (8 Å, |Δi|>4): 121; chains: 1; bounding box: 25×35×30 Å

Sequence (92 aa):
MYRSAPFYDQDRLGTAFQASPCQSDAMIVADTLTSMMAPALREVYDKGICANGGGYYHYPYFVVHGCGRIVPVDINVPGCPPTSKILLYDIF

Organism: NCBI:txid936053

Solvent-accessible surface area (backbone atoms only — not comparable to full-atom values): 5808 Å² total; per-residue (Å²): 110,72,37,67,33,87,92,50,43,35,60,85,73,75,51,76,91,59,92,49,58,88,78,33,92,69,42,80,46,89,60,78,49,38,57,83,50,50,64,62,47,49,69,55,33,86,42,41,37,56,28,75,59,18,64,97,51,58,78,53,90,56,40,37,71,16,29,66,80,79,41,78,62,90,77,84,84,78,62,90,78,54,52,52,70,57,62,55,55,77,74,110